Protein AF-A0A5B0PY65-F1 (afdb_monomer)

Foldseek 3Di:
DDDDDDDPDPPPDDPVSVVVVVVVVPPPPPPCPVLPADAAALLCLVVVVVVLCVVCVVVVLNCLQPPPDDDDPVCNVVSVVSQLVLQVSVVSRHDPVVVVVCVVPDDVPVVRGNNVSSVVSCVHHVDDPVSVVVSVVVVVVPDDDPDPCVVDPDD

Sequence (155 aa):
MLNIFRKTGYNKLSLTQKLQSQQQHTNMSTEVIRETKVLLTPNNYALWLLPMEAKLFRSKLLDILEGQEEPDEKEKESWIKRNNDAYAEIITYISQEVLGFVSSALPATPRFNGRGLWKLLKSQYAGDDLTSQTTALDQFLHLSFSCIATFIPAV

Structure (mmCIF, N/CA/C/O backbone):
data_AF-A0A5B0PY65-F1
#
_entry.id   AF-A0A5B0PY65-F1
#
loop_
_atom_site.group_PDB
_atom_site.id
_atom_site.type_symbol
_atom_site.label_atom_id
_atom_site.label_alt_id
_at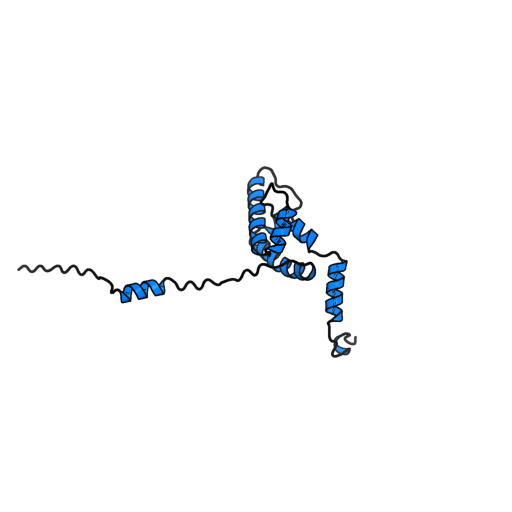om_site.label_comp_id
_atom_site.label_asym_id
_atom_site.label_entity_id
_atom_site.label_seq_id
_atom_site.pdbx_PDB_ins_code
_atom_site.Cartn_x
_atom_site.Cartn_y
_atom_site.Cartn_z
_atom_site.occupancy
_atom_site.B_iso_or_equiv
_atom_site.auth_seq_id
_atom_site.auth_comp_id
_atom_site.auth_asym_id
_atom_site.auth_atom_id
_atom_site.pdbx_PDB_model_num
ATOM 1 N N . MET A 1 1 ? -34.417 23.126 -73.921 1.00 37.44 1 MET A N 1
ATOM 2 C CA . MET A 1 1 ? -34.578 24.474 -73.335 1.00 37.44 1 MET A CA 1
ATOM 3 C C . MET A 1 1 ? -34.028 24.456 -71.919 1.00 37.44 1 MET A C 1
ATOM 5 O O . MET A 1 1 ? -34.337 23.528 -71.184 1.00 37.44 1 MET A O 1
ATOM 9 N N . LEU A 1 2 ? -33.164 25.421 -71.591 1.00 36.88 2 LEU A N 1
ATOM 10 C CA . LEU A 1 2 ? -32.554 25.623 -70.273 1.00 36.88 2 LEU A CA 1
ATOM 11 C C . LEU A 1 2 ? -33.613 25.777 -69.170 1.00 36.88 2 LEU A C 1
ATOM 13 O O . LEU A 1 2 ? -34.568 26.524 -69.357 1.00 36.88 2 LEU A O 1
ATOM 17 N N . ASN A 1 3 ? -33.348 25.223 -67.983 1.00 32.50 3 ASN A N 1
ATOM 18 C CA . ASN A 1 3 ? -33.497 26.019 -66.767 1.00 32.50 3 ASN A CA 1
ATOM 19 C C . ASN A 1 3 ? -32.595 25.515 -65.632 1.00 32.50 3 ASN A C 1
ATOM 21 O O . ASN A 1 3 ? -32.668 24.372 -65.190 1.00 32.50 3 ASN A O 1
ATOM 25 N N . ILE A 1 4 ? -31.718 26.417 -65.201 1.00 41.19 4 ILE A N 1
ATOM 26 C CA . ILE A 1 4 ? -30.774 26.307 -64.094 1.00 41.19 4 ILE A CA 1
ATOM 27 C C . ILE A 1 4 ? -31.467 26.905 -62.871 1.00 41.19 4 ILE A C 1
ATOM 29 O O . ILE A 1 4 ? -31.861 28.057 -62.947 1.00 41.19 4 ILE A O 1
ATOM 33 N N . PHE A 1 5 ? -31.533 26.198 -61.740 1.00 36.78 5 PHE A N 1
ATOM 34 C CA . PHE A 1 5 ? -31.500 26.839 -60.417 1.00 36.78 5 PHE A CA 1
ATOM 35 C C . PHE A 1 5 ? -30.927 25.873 -59.372 1.00 36.78 5 PHE A C 1
ATOM 37 O O . PHE A 1 5 ? -31.616 25.049 -58.775 1.00 36.78 5 PHE A O 1
ATOM 44 N N . ARG A 1 6 ? -29.617 26.007 -59.145 1.00 44.91 6 ARG A N 1
ATOM 45 C CA . ARG A 1 6 ? -28.926 25.551 -57.936 1.00 44.91 6 ARG A CA 1
ATOM 46 C C . ARG A 1 6 ? -29.485 26.350 -56.753 1.00 44.91 6 ARG A C 1
ATOM 48 O O . ARG A 1 6 ? -29.315 27.565 -56.714 1.00 44.91 6 ARG A O 1
ATOM 55 N N . LYS A 1 7 ? -30.089 25.687 -55.766 1.00 41.62 7 LYS A N 1
ATOM 56 C CA . LYS A 1 7 ? -30.211 26.227 -54.404 1.00 41.62 7 LYS A CA 1
ATOM 57 C C . LYS A 1 7 ? -29.291 25.432 -53.486 1.00 41.62 7 LYS A C 1
ATOM 59 O O . LYS A 1 7 ? -29.615 24.336 -53.046 1.00 41.62 7 LYS A O 1
ATOM 64 N N . THR A 1 8 ? -28.123 26.001 -53.219 1.00 42.94 8 THR A N 1
ATOM 65 C CA . THR A 1 8 ? -27.260 25.660 -52.086 1.00 42.94 8 THR A CA 1
ATOM 66 C C . THR A 1 8 ? -27.992 26.010 -50.792 1.00 42.94 8 THR A C 1
ATOM 68 O O . THR A 1 8 ? -28.033 27.170 -50.387 1.00 42.94 8 THR A O 1
ATOM 71 N N . GLY A 1 9 ? -28.611 25.013 -50.163 1.00 37.28 9 GLY A N 1
ATOM 72 C CA . GLY A 1 9 ? -29.166 25.128 -48.819 1.00 37.28 9 GLY A CA 1
ATOM 73 C C . GLY A 1 9 ? -28.084 24.855 -47.781 1.00 37.28 9 GLY A C 1
ATOM 74 O O . GLY A 1 9 ? -27.811 23.702 -47.461 1.00 37.28 9 GLY A O 1
ATOM 75 N N . TYR A 1 10 ? -27.464 25.906 -47.248 1.00 39.38 10 TYR A N 1
ATOM 76 C CA . TYR A 1 10 ? -26.706 25.802 -46.003 1.00 39.38 10 TYR A CA 1
ATOM 77 C C . TYR A 1 10 ? -27.701 25.545 -44.863 1.00 39.38 10 TYR A C 1
ATOM 79 O O . TYR A 1 10 ? -28.394 26.463 -44.427 1.00 39.38 10 TYR A O 1
ATOM 87 N N . ASN A 1 11 ? -27.783 24.302 -44.383 1.00 51.59 11 ASN A N 1
ATOM 88 C CA . ASN A 1 11 ? -28.535 23.959 -43.175 1.00 51.59 11 ASN A CA 1
ATOM 89 C C . ASN A 1 11 ? -27.837 24.570 -41.953 1.00 51.59 11 ASN A C 1
ATOM 91 O O . ASN A 1 11 ? -26.988 23.956 -41.307 1.00 51.59 11 ASN A O 1
ATOM 95 N N . LYS A 1 12 ? -28.178 25.820 -41.639 1.00 57.06 12 LYS A N 1
ATOM 96 C CA . LYS A 1 12 ? -27.780 26.469 -40.393 1.00 57.06 12 LYS A CA 1
ATOM 97 C C . LYS A 1 12 ? -28.692 25.924 -39.292 1.00 57.06 12 LYS A C 1
ATOM 99 O O . LYS A 1 12 ? -29.805 26.409 -39.121 1.00 57.06 12 LYS A O 1
ATOM 104 N N . LEU A 1 13 ? -28.229 24.887 -38.589 1.00 60.62 13 LEU A N 1
ATOM 1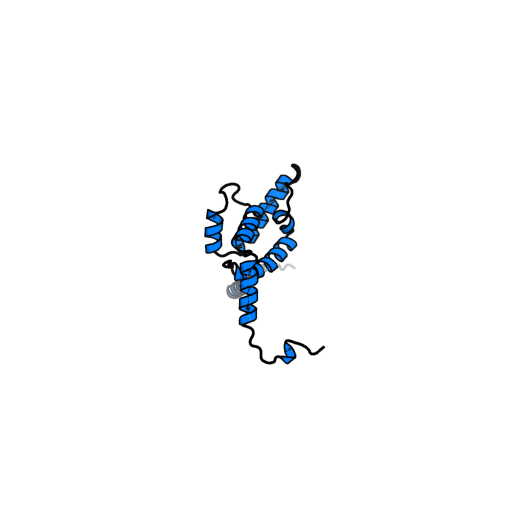05 C CA . LEU A 1 13 ? -28.888 24.354 -37.388 1.00 60.62 13 LEU A CA 1
ATOM 106 C C . LEU A 1 13 ? -29.267 25.507 -36.449 1.00 60.62 13 LEU A C 1
ATOM 108 O O . LEU A 1 13 ? -28.437 26.390 -36.191 1.00 60.62 13 LEU A O 1
ATOM 112 N N . SER A 1 14 ? -30.511 25.504 -35.963 1.00 68.81 14 SER A N 1
ATOM 113 C CA . SER A 1 14 ? -31.007 26.545 -35.061 1.00 68.81 14 SER A CA 1
ATOM 114 C C . SER A 1 14 ? -30.220 26.535 -33.746 1.00 68.81 14 SER A C 1
ATOM 116 O O . SER A 1 14 ? -29.662 25.510 -33.346 1.00 68.81 14 SER A O 1
ATOM 118 N N . LEU A 1 15 ? -30.153 27.681 -33.060 1.00 55.88 15 LEU A N 1
ATOM 119 C CA . LEU A 1 15 ? -29.429 27.800 -31.787 1.00 55.88 15 LEU A CA 1
ATOM 120 C C . LEU A 1 15 ? -29.932 26.768 -30.762 1.00 55.88 15 LEU A C 1
ATOM 122 O O . LEU A 1 15 ? -29.143 26.178 -30.034 1.00 55.88 15 LEU A O 1
ATOM 126 N N . THR A 1 16 ? -31.233 26.484 -30.791 1.00 51.47 16 THR A N 1
ATOM 127 C CA . THR A 1 16 ? -31.907 25.484 -29.961 1.00 51.47 16 THR A CA 1
ATOM 128 C C . THR A 1 16 ? -31.488 24.056 -30.311 1.00 51.47 16 THR A C 1
ATOM 130 O O . THR A 1 16 ? -31.219 23.271 -29.410 1.00 51.47 16 THR A O 1
ATOM 133 N N . GLN A 1 17 ? -31.348 23.726 -31.600 1.00 63.22 17 GLN A N 1
ATOM 134 C CA . GLN A 1 17 ? -30.839 22.418 -32.037 1.00 63.22 17 GLN A CA 1
ATOM 135 C C . GLN A 1 17 ? -29.362 22.233 -31.672 1.00 63.22 17 GLN A C 1
ATOM 137 O O . GLN A 1 17 ? -28.959 21.144 -31.273 1.00 63.22 17 GLN A O 1
ATOM 142 N N . LYS A 1 18 ? -28.557 23.301 -31.741 1.00 65.56 18 LYS A N 1
ATOM 143 C CA . LYS A 1 18 ? -27.163 23.275 -31.274 1.00 65.56 18 LYS A CA 1
ATOM 144 C C . LYS A 1 18 ? -27.074 23.080 -29.762 1.00 65.56 18 LYS A C 1
ATOM 146 O O . LYS A 1 18 ? -26.312 22.223 -29.327 1.00 65.56 18 LYS A O 1
ATOM 151 N N . LEU A 1 19 ? -27.891 23.793 -28.986 1.00 60.41 19 LEU A N 1
ATOM 152 C CA . LEU A 1 19 ? -27.984 23.635 -27.530 1.00 60.41 19 LEU A CA 1
ATOM 153 C C . LEU A 1 19 ? -28.427 22.218 -27.139 1.00 60.41 19 LEU A C 1
ATOM 155 O O . LEU A 1 19 ? -27.830 21.627 -26.248 1.00 60.41 19 LEU A O 1
ATOM 159 N N . GLN A 1 20 ? -29.395 21.634 -27.850 1.00 61.72 20 GLN A N 1
ATOM 160 C CA . GLN A 1 20 ? -29.834 20.252 -27.626 1.00 61.72 20 GLN A CA 1
ATOM 161 C C . GLN A 1 20 ? -28.752 19.227 -27.996 1.00 61.72 20 GLN A C 1
ATOM 163 O O . GLN A 1 20 ? -28.520 18.291 -27.237 1.00 61.72 20 GLN A O 1
ATOM 168 N N . SER A 1 21 ? -28.030 19.425 -29.106 1.00 57.56 21 SER A N 1
ATOM 169 C CA . SER A 1 21 ? -26.900 18.557 -29.477 1.00 57.56 21 SER A CA 1
ATOM 170 C C . SER A 1 21 ? -25.711 18.674 -28.512 1.00 57.56 21 SER A C 1
ATOM 172 O O . SER A 1 21 ? -25.017 17.690 -28.276 1.00 57.56 21 SER A O 1
ATOM 174 N N . GLN A 1 22 ? -25.506 19.849 -27.902 1.00 57.31 22 GLN A N 1
ATOM 175 C CA . GLN A 1 22 ? -24.504 20.054 -26.851 1.00 57.31 22 GLN A CA 1
ATOM 176 C C . GLN A 1 22 ? -24.935 19.428 -25.519 1.00 57.31 22 GLN A C 1
ATOM 178 O O . GLN A 1 22 ? -24.106 18.827 -24.845 1.00 57.31 22 GLN A O 1
ATOM 183 N N . GLN A 1 23 ? -26.222 19.492 -25.167 1.00 55.34 23 GLN A N 1
ATOM 184 C CA . GLN A 1 23 ? -26.757 18.871 -23.950 1.00 55.34 23 GLN A CA 1
ATOM 185 C C . GLN A 1 23 ? -26.773 17.337 -24.014 1.00 55.34 23 GLN A C 1
ATOM 187 O O . GLN A 1 23 ? -26.660 16.686 -22.980 1.00 55.34 23 GLN A O 1
ATOM 192 N N . GLN A 1 24 ? -26.854 16.742 -25.209 1.00 51.94 24 GLN A N 1
ATOM 193 C CA . GLN A 1 24 ? -26.764 15.286 -25.379 1.00 51.94 24 GLN A CA 1
ATOM 194 C C . GLN A 1 24 ? -25.333 14.742 -25.253 1.00 51.94 24 GLN A C 1
ATOM 196 O O . GLN A 1 24 ? -25.166 13.553 -24.994 1.00 51.94 24 GLN A O 1
ATOM 201 N N . HIS A 1 25 ? -24.302 15.584 -25.392 1.00 47.12 25 HIS A N 1
ATOM 202 C CA . HIS A 1 25 ? -22.906 15.135 -25.369 1.00 47.12 25 HIS A CA 1
ATOM 203 C C . HIS A 1 25 ? -22.220 15.196 -24.000 1.00 47.12 25 HIS A C 1
ATOM 205 O O . HIS A 1 25 ? -21.065 14.789 -23.879 1.00 47.12 25 HIS A O 1
ATOM 211 N N . THR A 1 26 ? -22.911 15.644 -22.954 1.00 51.97 26 THR A N 1
ATOM 212 C CA . THR A 1 26 ? -22.353 15.695 -21.598 1.00 51.97 26 THR A CA 1
ATOM 213 C C . THR A 1 26 ? -23.379 15.234 -20.575 1.00 51.97 26 THR A C 1
ATOM 215 O O . THR A 1 26 ? -23.796 15.987 -19.704 1.00 51.97 26 THR A O 1
ATOM 218 N N . ASN A 1 27 ? -23.770 13.969 -20.677 1.00 52.88 27 ASN A N 1
ATOM 219 C CA . ASN A 1 27 ? -24.246 13.215 -19.524 1.00 52.88 27 ASN A CA 1
ATOM 220 C C . ASN A 1 27 ? -23.310 12.018 -19.323 1.00 52.88 27 ASN A C 1
ATOM 222 O O . ASN A 1 27 ? -23.715 10.860 -19.299 1.00 52.88 27 ASN A O 1
ATOM 226 N N . MET A 1 28 ? -22.012 12.317 -19.207 1.00 46.06 28 MET A N 1
ATOM 227 C CA . MET A 1 28 ? -21.120 11.440 -18.466 1.00 46.06 28 MET A CA 1
ATOM 228 C C . MET A 1 28 ? -21.575 11.555 -17.018 1.00 46.06 28 MET A C 1
ATOM 230 O O . MET A 1 28 ? -21.191 12.487 -16.315 1.00 46.06 28 MET A O 1
ATOM 234 N N . SER A 1 29 ? -22.431 10.628 -16.588 1.00 44.78 29 SER A N 1
ATOM 235 C CA . SER A 1 29 ? -22.453 10.239 -15.187 1.00 44.78 29 SER A CA 1
ATOM 236 C C . SER A 1 29 ? -21.028 9.801 -14.888 1.00 44.78 29 SER A C 1
ATOM 238 O O . SER A 1 29 ? -20.649 8.664 -15.155 1.00 44.78 29 SER A O 1
ATOM 240 N N . THR A 1 30 ? -20.196 10.732 -14.423 1.00 47.25 30 THR A N 1
ATOM 241 C CA . THR A 1 30 ? -19.021 10.365 -13.659 1.00 47.25 30 THR A CA 1
ATOM 242 C C . THR A 1 30 ? -19.606 9.583 -12.505 1.00 47.25 30 THR A C 1
ATOM 244 O O . THR A 1 30 ? -20.182 10.175 -11.589 1.00 47.25 30 THR A O 1
ATOM 247 N N . GLU A 1 31 ? -19.557 8.255 -12.593 1.00 41.12 31 GLU A N 1
ATOM 248 C CA . GLU A 1 31 ? -19.560 7.442 -11.398 1.00 41.12 31 GLU A CA 1
ATOM 249 C C . GLU A 1 31 ? -18.471 8.060 -10.538 1.00 41.12 31 GLU A C 1
ATOM 251 O O . GLU A 1 31 ? -17.276 7.902 -10.784 1.00 41.12 31 GLU A O 1
ATOM 256 N N . VAL A 1 32 ? -18.891 8.868 -9.570 1.00 41.31 32 VAL A N 1
ATOM 257 C CA . VAL A 1 32 ? -18.058 9.187 -8.435 1.00 41.31 32 VAL A CA 1
ATOM 258 C C . VAL A 1 32 ? -17.993 7.858 -7.702 1.00 41.31 32 VAL A C 1
ATOM 260 O O . VAL A 1 32 ? -18.727 7.628 -6.743 1.00 41.31 32 VAL A O 1
ATOM 263 N N . ILE A 1 33 ? -17.150 6.948 -8.204 1.00 46.56 33 ILE A N 1
ATOM 264 C CA . ILE A 1 33 ? -16.523 5.935 -7.382 1.00 46.56 33 ILE A CA 1
ATOM 265 C C . ILE A 1 33 ? -15.827 6.796 -6.347 1.00 46.56 33 ILE A C 1
ATOM 267 O O . ILE A 1 33 ? -14.774 7.380 -6.598 1.00 46.56 33 ILE A O 1
ATOM 271 N N . ARG A 1 34 ? -16.504 7.025 -5.220 1.00 49.09 34 ARG A N 1
ATOM 272 C CA . ARG A 1 34 ? -15.847 7.554 -4.043 1.00 49.09 34 ARG A CA 1
ATOM 273 C C . ARG A 1 34 ? -14.858 6.454 -3.713 1.00 49.09 34 ARG A C 1
ATOM 275 O O . ARG A 1 34 ? -15.223 5.484 -3.062 1.00 49.09 34 ARG A O 1
ATOM 282 N N . GLU A 1 35 ? -13.650 6.550 -4.256 1.00 58.00 35 GLU A N 1
ATOM 283 C CA . GLU A 1 35 ? -12.506 5.808 -3.763 1.00 58.00 35 GLU A CA 1
ATOM 284 C C . GLU A 1 35 ? -12.319 6.331 -2.345 1.00 58.00 35 GLU A C 1
ATOM 286 O O . GLU A 1 35 ? -11.663 7.344 -2.101 1.00 58.00 35 GLU A O 1
ATOM 291 N N . THR A 1 36 ? -13.073 5.753 -1.412 1.00 72.50 36 THR A N 1
ATOM 292 C CA . THR A 1 36 ? -13.044 6.119 -0.008 1.00 72.50 36 THR A CA 1
ATOM 293 C C . THR A 1 36 ? -11.662 5.760 0.480 1.00 72.50 36 THR A C 1
ATOM 295 O O . THR A 1 36 ? -11.371 4.601 0.762 1.00 72.50 36 THR A O 1
ATOM 298 N N . LYS A 1 37 ? -10.794 6.768 0.512 1.00 85.50 37 LYS A N 1
ATOM 299 C CA . LYS A 1 37 ? -9.471 6.679 1.108 1.00 85.50 37 LYS A CA 1
ATOM 300 C C . LYS A 1 37 ? -9.632 6.242 2.554 1.00 85.50 37 LYS A C 1
ATOM 302 O O . LYS A 1 37 ? -10.353 6.887 3.316 1.00 85.50 37 LYS A O 1
ATOM 307 N N . VAL A 1 38 ? -8.989 5.141 2.915 1.00 88.88 38 VAL A N 1
ATOM 308 C CA . VAL A 1 38 ? -9.172 4.514 4.223 1.00 88.88 38 VAL A CA 1
ATOM 309 C C . VAL A 1 38 ? -8.115 5.030 5.188 1.00 88.88 38 VAL A C 1
ATOM 311 O O . VAL A 1 38 ? -6.921 5.023 4.884 1.00 88.88 38 VAL A O 1
ATOM 314 N N . LEU A 1 39 ? -8.559 5.470 6.364 1.00 91.75 39 LEU A N 1
ATOM 315 C CA . LEU A 1 39 ? -7.676 5.656 7.509 1.00 91.75 39 LEU A CA 1
ATOM 316 C C . LEU A 1 39 ? -7.336 4.274 8.059 1.00 91.75 39 LEU A C 1
ATOM 318 O O . LEU A 1 39 ? -8.192 3.626 8.662 1.00 91.75 39 LEU A O 1
ATOM 322 N N . LEU A 1 40 ? -6.114 3.810 7.817 1.00 91.31 40 LEU A N 1
ATOM 323 C CA . LEU A 1 40 ? -5.681 2.498 8.284 1.00 91.31 40 LEU A CA 1
ATOM 324 C C . LEU A 1 40 ? -5.482 2.507 9.797 1.00 91.31 40 LEU A C 1
ATOM 326 O O . LEU A 1 40 ? -4.832 3.388 10.361 1.00 91.31 40 LEU A O 1
ATOM 330 N N . THR A 1 41 ? -6.039 1.491 10.436 1.00 88.38 41 THR A N 1
ATOM 331 C CA . THR A 1 41 ? -5.847 1.159 11.842 1.00 88.38 41 THR A CA 1
ATOM 332 C C . THR A 1 41 ? -5.619 -0.345 11.944 1.00 88.38 41 THR A C 1
ATOM 334 O O . THR A 1 41 ? -6.040 -1.088 11.053 1.00 88.38 41 THR A O 1
ATOM 337 N N . PRO A 1 42 ? -5.006 -0.835 13.029 1.00 86.50 42 PRO A N 1
ATOM 338 C CA . PRO A 1 42 ? -4.844 -2.273 13.204 1.00 86.50 42 PRO A CA 1
ATOM 339 C C . PRO A 1 42 ? -6.165 -3.059 13.120 1.00 86.50 42 PRO A C 1
ATOM 341 O O . PRO A 1 42 ? -6.212 -4.145 12.552 1.00 86.50 42 PRO A O 1
ATOM 344 N N . ASN A 1 43 ? -7.271 -2.464 13.578 1.00 82.69 43 ASN A N 1
ATOM 345 C CA . ASN A 1 43 ? -8.587 -3.110 13.602 1.00 82.69 43 ASN A CA 1
ATOM 346 C C . ASN A 1 43 ? -9.243 -3.223 12.215 1.00 82.69 43 ASN A C 1
ATOM 348 O O . ASN A 1 43 ? -10.120 -4.062 12.021 1.00 82.69 43 ASN A O 1
ATOM 352 N N . ASN A 1 44 ? -8.878 -2.362 11.257 1.00 86.50 44 ASN A N 1
ATOM 353 C CA . ASN A 1 44 ? -9.480 -2.355 9.918 1.00 86.50 44 ASN A CA 1
ATOM 354 C C . ASN A 1 44 ? -8.527 -2.815 8.809 1.00 86.50 44 ASN A C 1
ATOM 356 O O . ASN A 1 44 ? -8.964 -3.003 7.672 1.00 86.50 44 ASN A O 1
ATOM 360 N N . TYR A 1 45 ? -7.251 -3.027 9.130 1.00 90.12 45 TYR A N 1
ATOM 361 C CA . TYR A 1 45 ? -6.234 -3.351 8.143 1.00 90.12 45 TYR A CA 1
ATOM 362 C C . TYR A 1 45 ? -6.548 -4.632 7.377 1.00 90.12 45 TYR A C 1
ATOM 364 O O . TYR A 1 45 ? -6.482 -4.625 6.155 1.00 90.12 45 TYR A O 1
ATOM 372 N N . ALA A 1 46 ? -6.970 -5.699 8.063 1.00 88.38 46 ALA A N 1
ATOM 373 C CA . ALA A 1 46 ? -7.342 -6.956 7.412 1.00 88.38 46 ALA A CA 1
ATOM 374 C C . ALA A 1 46 ? -8.497 -6.777 6.406 1.00 88.38 46 ALA A C 1
ATOM 376 O O . ALA A 1 46 ? -8.480 -7.359 5.322 1.00 88.38 46 ALA A O 1
ATOM 377 N N . LEU A 1 47 ? -9.471 -5.919 6.730 1.00 87.75 47 LEU A N 1
ATOM 378 C CA . LEU A 1 47 ? -10.601 -5.613 5.848 1.00 87.75 47 LEU A CA 1
ATOM 379 C C . LEU A 1 47 ? -10.185 -4.771 4.637 1.00 87.75 47 LEU A C 1
ATOM 381 O O . LEU A 1 47 ? -10.759 -4.929 3.563 1.00 87.75 47 LEU A O 1
ATOM 385 N N . TRP A 1 48 ? -9.198 -3.887 4.7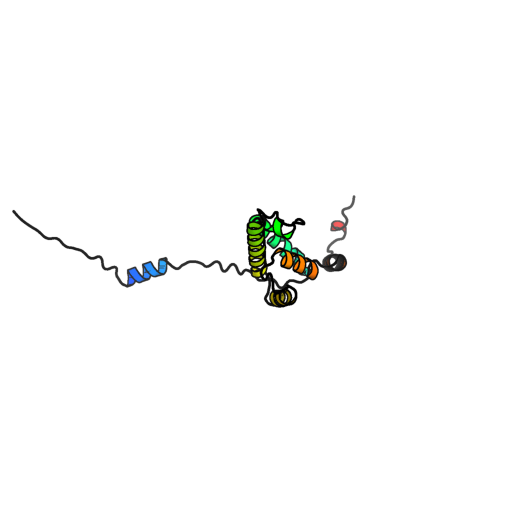95 1.00 92.50 48 TRP A N 1
ATOM 386 C CA . TRP A 1 48 ? -8.611 -3.129 3.688 1.00 92.50 48 TRP A CA 1
ATOM 387 C C . TRP A 1 48 ? -7.678 -3.987 2.821 1.00 92.50 48 TRP A C 1
ATOM 389 O O . TRP A 1 48 ? -7.645 -3.825 1.601 1.00 92.50 48 TRP A O 1
ATOM 399 N N . LEU A 1 49 ? -6.947 -4.917 3.438 1.00 92.75 49 LEU A N 1
ATOM 400 C CA . LEU A 1 49 ? -5.938 -5.743 2.787 1.00 92.75 49 LEU A CA 1
ATOM 401 C C . LEU A 1 49 ? -6.557 -6.642 1.713 1.00 92.75 49 LEU A C 1
ATOM 403 O O . LEU A 1 49 ? -6.081 -6.640 0.583 1.00 92.75 49 LEU A O 1
ATOM 407 N N . LEU A 1 50 ? -7.657 -7.334 2.025 1.00 90.94 50 LEU A N 1
ATOM 408 C CA . LEU A 1 50 ? -8.324 -8.265 1.105 1.00 90.94 50 LEU A CA 1
ATOM 409 C C . LEU A 1 50 ? -8.686 -7.651 -0.269 1.00 90.94 50 LEU A C 1
ATOM 411 O O . LEU A 1 50 ? -8.266 -8.192 -1.297 1.00 90.94 50 LEU A O 1
ATOM 415 N N . PRO A 1 51 ? -9.441 -6.535 -0.355 1.00 93.25 51 PRO A N 1
ATOM 416 C CA . PRO A 1 51 ? -9.749 -5.920 -1.644 1.00 93.25 51 PRO A CA 1
ATOM 417 C C . PRO A 1 51 ? -8.510 -5.315 -2.318 1.00 93.25 51 PRO A C 1
ATOM 419 O O . PRO A 1 51 ? -8.440 -5.308 -3.549 1.00 93.25 51 PRO A O 1
ATOM 422 N N . MET A 1 52 ? -7.525 -4.840 -1.548 1.00 95.69 52 MET A N 1
ATOM 423 C CA . MET A 1 52 ? -6.277 -4.311 -2.099 1.00 95.69 52 MET A CA 1
ATOM 424 C C . MET A 1 52 ? -5.445 -5.408 -2.774 1.00 95.69 52 MET A C 1
ATOM 426 O O . MET A 1 52 ? -5.010 -5.243 -3.914 1.00 95.69 52 MET A O 1
ATOM 430 N N . GLU A 1 53 ? -5.278 -6.558 -2.120 1.00 95.19 53 GLU A N 1
ATOM 431 C CA . GLU A 1 53 ? -4.588 -7.728 -2.672 1.00 95.19 53 GLU A CA 1
ATOM 432 C C . GLU A 1 53 ? -5.273 -8.223 -3.946 1.00 95.19 53 GLU A C 1
ATOM 434 O O . GLU A 1 53 ? -4.603 -8.440 -4.955 1.00 95.19 53 GLU A O 1
ATOM 439 N N . ALA A 1 54 ? -6.607 -8.308 -3.958 1.00 95.12 54 ALA A N 1
ATOM 440 C CA . ALA A 1 54 ? -7.360 -8.681 -5.155 1.00 95.12 54 ALA A CA 1
ATOM 441 C C . ALA A 1 54 ? -7.111 -7.713 -6.329 1.00 95.12 54 ALA A C 1
ATOM 443 O O . ALA A 1 54 ? -6.964 -8.140 -7.481 1.00 95.12 54 ALA A O 1
ATOM 444 N N . LYS A 1 55 ? -7.026 -6.407 -6.050 1.00 95.31 55 LYS A N 1
ATOM 445 C CA . LYS A 1 55 ? -6.750 -5.371 -7.054 1.00 95.31 55 LYS A CA 1
ATOM 446 C C . LYS A 1 55 ? -5.338 -5.496 -7.619 1.00 95.31 55 LYS A C 1
ATOM 448 O O . LYS A 1 55 ? -5.161 -5.533 -8.837 1.00 95.31 55 LYS A O 1
ATOM 453 N N . LEU A 1 56 ? -4.347 -5.643 -6.746 1.00 96.25 56 LEU A N 1
ATOM 454 C CA . LEU A 1 56 ? -2.943 -5.815 -7.118 1.00 96.25 56 LEU A CA 1
ATOM 455 C C . LEU A 1 56 ? -2.705 -7.133 -7.860 1.00 96.25 56 LEU A C 1
ATOM 457 O O . LEU A 1 56 ? -1.940 -7.162 -8.823 1.00 96.25 56 LEU A O 1
ATOM 461 N N . PHE A 1 57 ? -3.389 -8.211 -7.474 1.00 95.56 57 PHE A N 1
ATOM 462 C CA . PHE A 1 57 ? -3.350 -9.488 -8.182 1.00 95.56 57 PHE A CA 1
ATOM 463 C C . PHE A 1 57 ? -3.884 -9.347 -9.610 1.00 95.56 57 PHE A C 1
ATOM 465 O O . PHE A 1 57 ? -3.213 -9.736 -10.567 1.00 95.56 57 PHE A O 1
ATOM 472 N N . ARG A 1 58 ? -5.052 -8.712 -9.780 1.00 96.12 58 ARG A N 1
ATOM 473 C CA . ARG A 1 58 ? -5.645 -8.460 -11.103 1.00 96.12 58 ARG A CA 1
ATOM 474 C C . ARG A 1 58 ? -4.732 -7.619 -11.999 1.00 96.12 58 ARG A C 1
ATOM 476 O O . ARG A 1 58 ? -4.662 -7.874 -13.200 1.00 96.12 58 ARG A O 1
ATOM 483 N N . SER A 1 59 ? -4.016 -6.660 -11.417 1.00 94.50 59 SER A N 1
ATOM 484 C CA . SER A 1 59 ? -3.041 -5.819 -12.119 1.00 94.50 59 SER A CA 1
ATOM 485 C C . SER A 1 59 ? -1.672 -6.483 -12.311 1.00 94.50 59 SER A C 1
ATOM 487 O O . SER A 1 59 ? -0.794 -5.872 -12.916 1.00 94.50 59 SER A O 1
ATOM 489 N N . LYS A 1 60 ? -1.475 -7.726 -11.842 1.00 94.38 60 LYS A N 1
ATOM 490 C CA . LYS A 1 60 ? -0.181 -8.430 -11.844 1.00 94.38 60 LYS A CA 1
ATOM 491 C C . LYS A 1 60 ? 0.909 -7.601 -11.158 1.00 94.38 60 LYS A C 1
ATOM 493 O O . LYS A 1 60 ? 1.962 -7.341 -11.732 1.00 94.38 60 LYS A O 1
ATOM 498 N N . LEU A 1 61 ? 0.629 -7.114 -9.958 1.00 95.69 61 LEU A N 1
ATOM 499 C CA . LEU A 1 61 ? 1.559 -6.325 -9.144 1.00 95.69 61 LEU A CA 1
ATOM 500 C C . LEU A 1 61 ? 1.865 -6.994 -7.800 1.00 95.69 61 LEU A C 1
ATOM 502 O O . LEU A 1 61 ? 2.881 -6.677 -7.188 1.00 95.69 61 LEU A O 1
ATOM 506 N N . LEU A 1 62 ? 1.004 -7.908 -7.338 1.00 94.69 62 LEU A N 1
ATOM 507 C CA . LEU A 1 62 ? 1.123 -8.532 -6.016 1.00 94.69 62 LEU A CA 1
ATOM 508 C C . LEU A 1 62 ? 2.421 -9.343 -5.852 1.00 94.69 62 LEU A C 1
ATOM 510 O O . LEU A 1 62 ? 3.079 -9.255 -4.820 1.00 94.69 62 LEU A O 1
ATOM 514 N N . ASP A 1 63 ? 2.842 -10.054 -6.896 1.00 92.25 63 ASP A N 1
ATOM 515 C CA . ASP A 1 63 ? 4.086 -10.832 -6.938 1.00 92.25 63 ASP A CA 1
ATOM 516 C C . ASP A 1 63 ? 5.336 -9.972 -6.695 1.00 92.25 63 ASP A C 1
ATOM 518 O O . ASP A 1 63 ? 6.263 -10.404 -6.018 1.00 92.25 63 ASP A O 1
ATOM 522 N N . ILE A 1 64 ? 5.344 -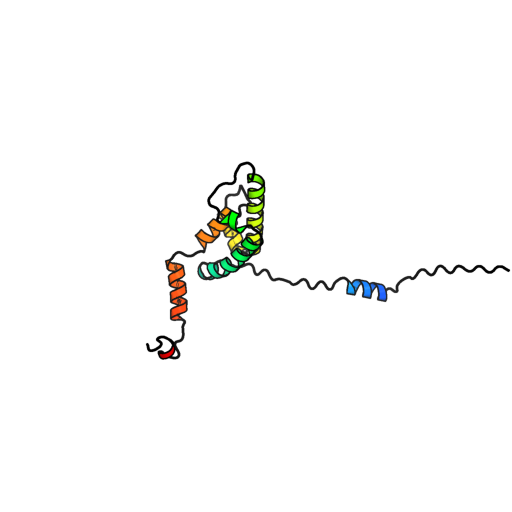8.725 -7.173 1.00 92.94 64 ILE A N 1
ATOM 523 C CA . ILE A 1 64 ? 6.450 -7.782 -6.947 1.00 92.94 64 ILE A CA 1
ATOM 524 C C . ILE A 1 64 ? 6.542 -7.364 -5.474 1.00 92.94 64 ILE A C 1
ATOM 526 O O . ILE A 1 64 ? 7.635 -7.122 -4.955 1.00 92.94 64 ILE A O 1
ATOM 530 N N . LEU A 1 65 ? 5.399 -7.267 -4.794 1.00 92.88 65 LEU A N 1
ATOM 531 C CA . LEU A 1 65 ? 5.323 -6.826 -3.403 1.00 92.88 65 LEU A CA 1
ATOM 532 C C . LEU A 1 65 ? 5.685 -7.943 -2.421 1.00 92.88 65 LEU A C 1
ATOM 534 O O . LEU A 1 65 ? 6.346 -7.682 -1.412 1.00 92.88 65 LEU A O 1
ATOM 538 N N . GLU A 1 66 ? 5.259 -9.170 -2.716 1.00 89.50 66 GLU A N 1
ATOM 539 C CA . GLU A 1 66 ? 5.457 -10.340 -1.851 1.00 89.50 66 GLU A CA 1
ATOM 540 C C . GLU A 1 66 ? 6.706 -11.151 -2.192 1.00 89.50 66 GLU A C 1
ATOM 542 O O . GLU A 1 66 ? 7.218 -11.882 -1.340 1.00 89.50 66 GLU A O 1
ATOM 547 N N . GLY A 1 67 ? 7.231 -10.985 -3.408 1.00 83.62 67 GLY A N 1
ATOM 548 C CA . GLY A 1 67 ? 8.452 -11.633 -3.861 1.00 83.62 67 GLY A CA 1
ATOM 549 C C . GLY A 1 67 ? 9.607 -11.386 -2.897 1.00 83.62 67 GLY A C 1
ATOM 550 O O . GLY A 1 67 ? 9.740 -10.301 -2.322 1.00 83.62 67 GLY A O 1
ATOM 551 N N . GLN A 1 68 ? 10.435 -12.409 -2.692 1.00 69.75 68 GLN A N 1
ATOM 552 C CA . GLN A 1 68 ? 11.639 -12.329 -1.860 1.00 69.75 68 GLN A CA 1
ATOM 553 C C . GLN A 1 68 ? 12.869 -11.952 -2.690 1.00 69.75 68 GLN A C 1
ATOM 555 O O . GLN A 1 68 ? 13.674 -11.141 -2.230 1.00 69.75 68 GLN A O 1
ATOM 560 N N . GLU A 1 69 ? 12.951 -12.457 -3.919 1.00 73.44 69 GLU A N 1
ATOM 561 C CA . GLU A 1 69 ? 14.119 -12.350 -4.791 1.00 73.44 69 GLU A CA 1
ATOM 562 C C . GLU A 1 69 ? 14.256 -10.974 -5.455 1.00 73.44 69 GLU A C 1
ATOM 564 O O . GLU A 1 69 ? 13.275 -10.268 -5.716 1.00 73.44 69 GLU A O 1
ATOM 569 N N . GLU A 1 70 ? 15.506 -10.576 -5.682 1.00 70.56 70 GLU A N 1
ATOM 570 C CA . GLU A 1 70 ? 15.838 -9.405 -6.488 1.00 70.56 70 GLU A CA 1
ATOM 571 C C . GLU A 1 70 ? 15.733 -9.757 -7.978 1.00 70.56 70 GLU A C 1
ATOM 573 O O . GLU A 1 70 ? 16.061 -10.880 -8.360 1.00 70.56 70 GLU A O 1
ATOM 578 N N . PRO A 1 71 ? 15.264 -8.829 -8.828 1.00 81.88 71 PRO A N 1
ATOM 579 C CA . PRO A 1 71 ? 15.143 -9.090 -10.254 1.00 81.88 71 PRO A CA 1
ATOM 580 C C . PRO A 1 71 ? 16.516 -9.259 -10.909 1.00 81.88 71 PRO A C 1
ATOM 582 O O . PRO A 1 71 ? 17.452 -8.511 -10.613 1.00 81.88 71 PRO A O 1
ATOM 585 N N . ASP A 1 72 ? 16.593 -10.162 -11.884 1.00 85.12 72 ASP A N 1
ATOM 586 C CA . ASP A 1 72 ? 17.743 -10.265 -12.779 1.00 85.12 72 ASP A CA 1
ATOM 587 C C . ASP A 1 72 ? 18.004 -8.934 -13.507 1.00 85.12 72 ASP A C 1
ATOM 589 O O . ASP A 1 72 ? 17.082 -8.167 -13.807 1.00 85.12 72 ASP A O 1
ATOM 593 N N . GLU A 1 73 ? 19.262 -8.681 -13.891 1.00 85.19 73 GLU A N 1
ATOM 594 C CA . GLU A 1 73 ? 19.670 -7.440 -14.578 1.00 85.19 73 GLU A CA 1
ATOM 595 C C . GLU A 1 73 ? 18.829 -7.165 -15.841 1.00 85.19 73 GLU A C 1
ATOM 597 O O . GLU A 1 73 ? 18.545 -6.015 -16.171 1.00 85.19 73 GLU A O 1
ATOM 602 N N . LYS A 1 74 ? 18.379 -8.227 -16.524 1.00 86.38 74 LYS A N 1
ATOM 603 C CA . LYS A 1 74 ? 17.545 -8.146 -17.734 1.00 86.38 74 LYS A CA 1
ATOM 604 C C . LYS A 1 74 ? 16.110 -7.694 -17.459 1.00 86.38 74 LYS A C 1
ATOM 606 O O . LYS A 1 74 ? 15.485 -7.112 -18.339 1.00 86.38 74 LYS A O 1
ATOM 611 N N . GLU A 1 75 ? 15.584 -7.960 -16.268 1.00 88.94 75 GLU A N 1
ATOM 612 C CA . GLU A 1 75 ? 14.190 -7.680 -15.902 1.00 88.94 75 GLU A CA 1
ATOM 613 C C . GLU A 1 75 ? 14.050 -6.464 -14.982 1.00 88.94 75 GLU A C 1
ATOM 615 O O . GLU A 1 75 ? 12.945 -5.949 -14.792 1.00 88.94 75 GLU A O 1
ATOM 620 N N . LYS A 1 76 ? 15.170 -5.958 -14.461 1.00 89.62 76 LYS A N 1
ATOM 621 C CA . LYS A 1 76 ? 15.269 -4.857 -13.500 1.00 89.62 76 LYS A CA 1
ATOM 622 C C . LYS A 1 76 ? 14.433 -3.632 -13.859 1.00 89.62 76 LYS A C 1
ATOM 624 O O . LYS A 1 76 ? 13.722 -3.113 -13.006 1.00 89.62 76 LYS A O 1
ATOM 629 N N . GLU A 1 77 ? 14.468 -3.177 -15.109 1.00 91.06 77 GLU A N 1
ATOM 630 C CA . GLU A 1 77 ? 13.693 -2.003 -15.534 1.00 91.06 77 GLU A CA 1
ATOM 631 C C . GLU A 1 77 ? 12.178 -2.265 -15.477 1.00 91.06 77 GLU A C 1
ATOM 633 O O . GLU A 1 77 ? 11.415 -1.454 -14.945 1.00 91.06 77 GLU A O 1
ATOM 638 N N . SER A 1 78 ? 11.742 -3.437 -15.949 1.00 92.00 78 SER A N 1
ATOM 639 C CA . SER A 1 78 ? 10.336 -3.850 -15.885 1.00 92.00 78 SER A CA 1
ATOM 640 C C . SER A 1 78 ? 9.857 -4.038 -14.442 1.00 92.00 78 SER A C 1
ATOM 642 O O . SER A 1 78 ? 8.737 -3.650 -14.100 1.00 92.00 78 SER A O 1
ATOM 644 N N . TRP A 1 79 ? 10.731 -4.560 -13.579 1.00 92.75 79 TRP A N 1
ATOM 645 C CA . TRP A 1 79 ? 10.480 -4.724 -12.155 1.00 92.75 79 TRP A CA 1
ATOM 646 C C . TRP A 1 79 ? 10.328 -3.367 -11.464 1.00 92.75 79 TRP A C 1
ATOM 648 O O . TRP A 1 79 ? 9.345 -3.154 -10.756 1.00 92.75 79 TRP A O 1
ATOM 658 N N . ILE A 1 80 ? 11.233 -2.413 -11.725 1.00 92.38 80 ILE A N 1
ATOM 659 C CA . ILE A 1 80 ? 11.167 -1.051 -11.169 1.00 92.38 80 ILE A CA 1
ATOM 660 C C . ILE A 1 80 ? 9.859 -0.379 -11.579 1.00 92.38 80 ILE A C 1
ATOM 662 O O . ILE A 1 80 ? 9.185 0.217 -10.739 1.00 92.38 80 ILE A O 1
ATOM 666 N N . LYS A 1 81 ? 9.467 -0.506 -12.850 1.00 94.31 81 LYS A N 1
ATOM 667 C CA . LYS A 1 81 ? 8.206 0.053 -13.337 1.00 94.31 81 LYS A CA 1
ATOM 668 C C . LYS A 1 81 ? 7.009 -0.518 -12.573 1.00 94.31 81 LYS A C 1
ATOM 670 O O . LYS A 1 81 ? 6.240 0.254 -12.013 1.00 94.31 81 LYS A O 1
ATOM 675 N N . ARG A 1 82 ? 6.895 -1.846 -12.466 1.00 95.12 82 ARG A N 1
ATOM 676 C CA . ARG A 1 82 ? 5.795 -2.499 -11.730 1.00 95.12 82 ARG A CA 1
ATOM 677 C C . ARG A 1 82 ? 5.808 -2.147 -10.241 1.00 95.12 82 ARG A C 1
ATOM 679 O O . ARG A 1 82 ? 4.755 -1.922 -9.656 1.00 95.12 82 ARG A O 1
ATOM 686 N N . ASN A 1 83 ? 6.986 -2.041 -9.628 1.00 94.94 83 ASN A N 1
ATOM 687 C CA . ASN A 1 83 ? 7.126 -1.608 -8.238 1.00 94.94 83 ASN A CA 1
ATOM 688 C C . ASN A 1 83 ? 6.626 -0.166 -8.029 1.00 94.94 83 ASN A C 1
ATOM 690 O O . ASN A 1 83 ? 6.005 0.136 -7.009 1.00 94.94 83 ASN A O 1
ATOM 694 N N . ASN A 1 84 ? 6.864 0.722 -8.996 1.00 95.62 84 ASN A N 1
ATOM 695 C CA . ASN A 1 84 ? 6.365 2.097 -8.970 1.00 95.62 84 ASN A CA 1
ATOM 696 C C . ASN A 1 84 ? 4.856 2.165 -9.247 1.00 95.62 84 ASN A C 1
ATOM 698 O O . ASN A 1 84 ? 4.154 2.927 -8.585 1.00 95.62 84 ASN A O 1
ATOM 702 N N . ASP A 1 85 ? 4.350 1.342 -10.167 1.00 96.44 85 ASP A N 1
ATOM 703 C CA . ASP A 1 85 ? 2.918 1.236 -10.461 1.00 96.44 85 ASP A CA 1
ATOM 704 C C . ASP A 1 85 ? 2.148 0.740 -9.226 1.00 96.44 85 ASP A C 1
ATOM 706 O O . ASP A 1 85 ? 1.125 1.311 -8.857 1.00 96.44 85 ASP A O 1
ATOM 710 N N . ALA A 1 86 ? 2.688 -0.251 -8.508 1.00 96.38 86 ALA A N 1
ATOM 711 C CA . ALA A 1 86 ? 2.111 -0.740 -7.257 1.00 96.38 86 ALA A CA 1
ATOM 712 C C . ALA A 1 86 ? 2.089 0.336 -6.161 1.00 96.38 86 ALA A C 1
ATOM 714 O O . ALA A 1 86 ? 1.110 0.453 -5.427 1.00 96.38 86 ALA A O 1
ATOM 715 N N . TYR A 1 87 ? 3.144 1.153 -6.064 1.00 96.25 87 TYR A N 1
ATOM 716 C CA . TYR A 1 87 ? 3.155 2.304 -5.159 1.00 96.25 87 TYR A CA 1
ATOM 717 C C . TYR A 1 87 ? 2.018 3.279 -5.479 1.00 96.25 87 TYR A C 1
ATOM 719 O O . TYR A 1 87 ? 1.286 3.685 -4.576 1.00 96.25 87 TYR A O 1
ATOM 727 N N . ALA A 1 88 ? 1.874 3.656 -6.753 1.00 95.31 88 ALA A N 1
ATOM 728 C CA . ALA A 1 88 ? 0.842 4.589 -7.189 1.00 95.31 88 ALA A CA 1
ATOM 729 C C . ALA A 1 88 ? -0.557 4.045 -6.882 1.00 95.31 88 ALA A C 1
ATOM 731 O O . ALA A 1 88 ? -1.382 4.778 -6.343 1.00 95.31 88 ALA A O 1
ATOM 732 N N . GLU A 1 89 ? -0.778 2.757 -7.143 1.00 95.44 89 GLU A N 1
ATOM 733 C CA . GLU A 1 89 ? -2.035 2.070 -6.869 1.00 95.44 89 GLU A CA 1
ATOM 734 C C . GLU A 1 89 ? -2.387 2.080 -5.376 1.00 95.44 89 GLU A C 1
ATOM 736 O O . GLU A 1 89 ? -3.498 2.430 -5.012 1.00 95.44 89 GLU A O 1
ATOM 741 N N . ILE A 1 90 ? -1.456 1.750 -4.478 1.00 95.56 90 ILE A N 1
ATOM 742 C CA . ILE A 1 90 ? -1.751 1.698 -3.034 1.00 95.56 90 ILE A CA 1
ATOM 743 C C . ILE A 1 90 ? -2.063 3.099 -2.476 1.00 95.56 90 ILE A C 1
ATOM 745 O O . ILE A 1 90 ? -2.975 3.263 -1.662 1.00 95.56 90 ILE A O 1
ATOM 749 N N . ILE A 1 91 ? -1.319 4.120 -2.916 1.00 94.06 91 ILE A N 1
ATOM 750 C CA . ILE A 1 91 ? -1.435 5.510 -2.440 1.00 94.06 91 ILE A CA 1
ATOM 751 C C . ILE A 1 91 ? -2.828 6.105 -2.706 1.00 94.06 91 ILE A C 1
ATOM 753 O O . ILE A 1 91 ? -3.273 6.968 -1.943 1.00 94.06 91 ILE A O 1
ATOM 757 N N . THR A 1 92 ? -3.540 5.676 -3.755 1.00 93.75 92 THR A N 1
ATOM 758 C CA . THR A 1 92 ? -4.876 6.216 -4.065 1.00 93.75 92 THR A CA 1
ATOM 759 C C . THR A 1 92 ? -5.942 5.788 -3.057 1.00 93.75 92 THR A C 1
ATOM 761 O O . THR A 1 92 ? -6.924 6.512 -2.897 1.00 93.75 92 THR A O 1
ATOM 764 N N . TYR A 1 93 ? -5.724 4.697 -2.314 1.00 92.69 93 TYR A N 1
ATOM 765 C CA . TYR A 1 93 ? -6.711 4.104 -1.401 1.00 92.69 93 TYR A CA 1
ATOM 766 C C . TYR A 1 93 ? -6.444 4.348 0.091 1.00 92.69 93 TYR A C 1
ATOM 768 O O . TYR A 1 93 ? -7.192 3.844 0.931 1.00 92.69 93 TYR A O 1
ATOM 776 N N . ILE A 1 94 ? -5.422 5.130 0.444 1.00 92.69 94 ILE A N 1
ATOM 777 C CA . ILE A 1 94 ? -5.093 5.463 1.841 1.00 92.69 94 ILE A CA 1
ATOM 778 C C . ILE A 1 94 ? -5.344 6.945 2.152 1.00 92.69 94 ILE A C 1
ATOM 780 O O . ILE A 1 94 ? -5.239 7.811 1.278 1.00 92.69 94 ILE A O 1
ATOM 784 N N . SER A 1 95 ? -5.732 7.243 3.395 1.00 93.62 95 SER A N 1
ATOM 785 C CA . SER A 1 95 ? -6.080 8.599 3.839 1.00 93.62 95 SER A CA 1
ATOM 786 C C . SER A 1 95 ? -4.865 9.524 3.965 1.00 93.62 95 SER A C 1
ATOM 788 O O . SER A 1 95 ? -3.715 9.084 3.971 1.00 93.62 95 SER A O 1
ATOM 790 N N . GLN A 1 96 ? -5.112 10.832 4.071 1.00 92.94 96 GLN A N 1
ATOM 791 C CA . GLN A 1 96 ? -4.050 11.840 4.172 1.00 92.94 96 GLN A CA 1
ATOM 792 C C . GLN A 1 96 ? -3.172 11.660 5.415 1.00 92.94 96 GLN A C 1
ATOM 794 O O . GLN A 1 96 ? -1.970 11.906 5.356 1.00 92.94 96 GLN A O 1
ATOM 799 N N . GLU A 1 97 ? -3.743 11.186 6.516 1.00 92.50 97 GLU A N 1
ATOM 800 C CA . GLU A 1 97 ? -3.025 10.888 7.753 1.00 92.50 97 GLU A CA 1
ATOM 801 C C . GLU A 1 97 ? -2.014 9.757 7.537 1.00 92.50 97 GLU A C 1
ATOM 803 O O . GLU A 1 97 ? -0.841 9.889 7.894 1.00 92.50 97 GLU A O 1
ATOM 808 N N . VAL A 1 98 ? -2.438 8.677 6.869 1.00 93.25 98 VAL A N 1
ATOM 809 C CA . VAL A 1 98 ? -1.548 7.566 6.503 1.00 93.25 98 VAL A CA 1
ATOM 810 C C . VAL A 1 98 ? -0.478 8.048 5.520 1.00 93.25 98 VAL A C 1
ATOM 812 O O . VAL A 1 98 ? 0.684 7.675 5.653 1.00 93.25 98 VAL A O 1
ATOM 815 N N . LEU A 1 99 ? -0.821 8.930 4.573 1.00 94.06 99 LEU A N 1
ATOM 816 C CA . LEU A 1 99 ? 0.156 9.533 3.656 1.00 94.06 99 LEU A CA 1
ATOM 817 C C . LEU A 1 99 ? 1.214 10.369 4.390 1.00 94.06 99 LEU A C 1
ATOM 819 O O . LEU A 1 99 ? 2.390 10.308 4.026 1.00 94.06 99 LEU A O 1
ATOM 823 N N . GLY A 1 100 ? 0.820 11.121 5.421 1.00 92.75 100 GLY A N 1
ATOM 824 C CA . GLY A 1 100 ? 1.743 11.871 6.275 1.00 92.75 100 GLY A CA 1
ATOM 825 C C . GLY A 1 100 ? 2.737 10.948 6.978 1.00 92.75 100 GLY A C 1
ATOM 826 O O . GLY A 1 100 ? 3.946 11.175 6.910 1.00 92.75 100 GLY A O 1
ATOM 827 N N . PHE A 1 101 ? 2.243 9.851 7.558 1.00 93.12 101 PHE A N 1
ATOM 828 C CA . PHE A 1 101 ? 3.086 8.808 8.141 1.00 93.12 101 PHE A CA 1
ATOM 829 C C . PHE A 1 101 ? 4.043 8.198 7.107 1.00 93.12 101 PHE A C 1
ATOM 831 O O . PHE A 1 101 ? 5.259 8.244 7.297 1.00 93.12 101 PHE A O 1
ATOM 838 N N . VAL A 1 102 ? 3.522 7.708 5.978 1.00 92.94 102 VAL A N 1
ATOM 839 C CA . VAL A 1 102 ? 4.312 7.108 4.889 1.00 92.94 102 VAL A CA 1
ATOM 840 C C . VAL A 1 102 ? 5.413 8.053 4.407 1.00 92.94 102 VAL A C 1
ATOM 842 O O . VAL A 1 102 ? 6.540 7.617 4.182 1.00 92.94 102 VAL A O 1
ATOM 845 N N . SER A 1 103 ? 5.118 9.350 4.280 1.00 91.62 103 SER A N 1
ATOM 846 C CA . SER A 1 103 ? 6.095 10.354 3.850 1.00 91.62 103 SER A CA 1
ATOM 847 C C . SER A 1 103 ? 7.233 10.572 4.848 1.00 91.62 103 SER A C 1
ATOM 849 O O . SER A 1 103 ? 8.294 11.030 4.435 1.00 91.62 103 SER A O 1
ATOM 851 N N . SER A 1 104 ? 7.011 10.300 6.135 1.00 91.56 104 SER A N 1
ATOM 852 C CA . SER A 1 104 ? 8.042 10.394 7.177 1.00 91.56 104 SER A CA 1
ATOM 853 C C . SER A 1 104 ? 8.843 9.101 7.345 1.00 91.56 104 SER A C 1
ATOM 855 O O . SER A 1 104 ? 10.015 9.151 7.708 1.00 91.56 104 SER A O 1
ATOM 857 N N . ALA A 1 105 ? 8.220 7.951 7.073 1.00 90.94 105 ALA A N 1
ATOM 858 C CA . ALA A 1 105 ? 8.791 6.635 7.342 1.00 90.94 105 ALA A CA 1
ATOM 859 C C . ALA A 1 105 ? 9.560 6.038 6.152 1.00 90.94 105 ALA A C 1
ATOM 861 O O . ALA A 1 105 ? 10.477 5.241 6.354 1.00 90.94 105 ALA A O 1
ATOM 862 N N . LEU A 1 106 ? 9.204 6.392 4.912 1.00 90.19 106 LEU A N 1
ATOM 863 C CA . LEU A 1 106 ? 9.932 5.932 3.728 1.00 90.19 106 LEU A CA 1
ATOM 864 C C . LEU A 1 106 ? 11.130 6.840 3.404 1.00 90.19 106 LEU A C 1
ATOM 866 O O . LEU A 1 106 ? 11.039 8.061 3.548 1.00 90.19 106 LEU A O 1
ATOM 870 N N . PRO A 1 107 ? 12.243 6.272 2.900 1.00 86.81 107 PRO A N 1
ATOM 871 C CA . PRO A 1 107 ? 13.372 7.063 2.429 1.00 86.81 107 PRO A CA 1
ATOM 872 C C . PRO A 1 107 ? 12.973 7.939 1.235 1.00 86.81 107 PRO A C 1
ATOM 874 O O . PRO A 1 107 ? 12.142 7.563 0.407 1.00 86.81 107 PRO A O 1
ATOM 877 N N . ALA A 1 108 ? 13.619 9.101 1.105 1.00 82.81 108 ALA A N 1
ATOM 878 C CA . ALA A 1 108 ? 13.355 10.031 0.005 1.00 82.81 108 ALA A CA 1
ATOM 879 C C . ALA A 1 108 ? 13.720 9.456 -1.379 1.00 82.81 108 ALA A C 1
ATOM 881 O O . ALA A 1 108 ? 13.111 9.837 -2.380 1.00 82.81 108 ALA A O 1
ATOM 882 N N . THR A 1 109 ? 14.678 8.522 -1.430 1.00 84.94 109 THR A N 1
ATOM 883 C CA . THR A 1 109 ? 15.163 7.897 -2.666 1.00 84.94 109 THR A CA 1
ATOM 884 C C . THR A 1 109 ? 15.340 6.384 -2.472 1.00 84.94 109 THR A C 1
ATOM 886 O O . THR A 1 109 ? 1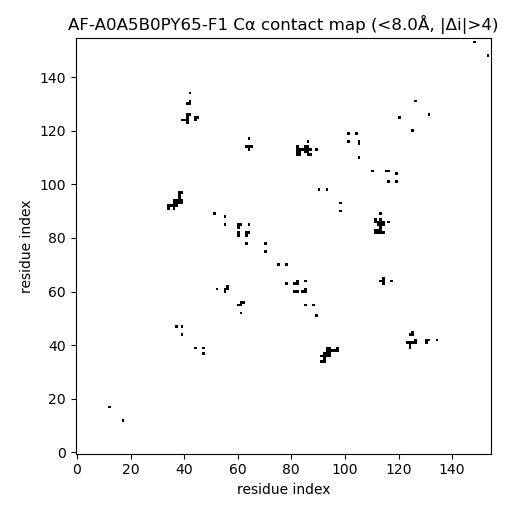6.045 5.990 -1.543 1.00 84.94 109 THR A O 1
ATOM 889 N N . PRO A 1 110 ? 14.767 5.536 -3.349 1.00 81.56 110 PRO A N 1
ATOM 890 C CA . PRO A 1 110 ? 13.809 5.885 -4.401 1.00 81.56 110 PRO A CA 1
ATOM 891 C C . PRO A 1 110 ? 12.449 6.296 -3.813 1.00 81.56 110 PRO A C 1
ATOM 893 O O . PRO A 1 110 ? 11.909 5.618 -2.942 1.00 81.56 110 PRO A O 1
ATOM 896 N N . ARG A 1 111 ? 11.882 7.402 -4.320 1.00 81.69 111 ARG A N 1
ATOM 897 C CA . ARG A 1 111 ? 10.616 7.969 -3.821 1.00 81.69 111 ARG A CA 1
ATOM 898 C C . ARG A 1 111 ? 9.416 7.050 -4.051 1.00 81.69 111 ARG A C 1
ATOM 900 O O . ARG A 1 111 ? 8.522 6.988 -3.209 1.00 81.69 111 ARG A O 1
ATOM 907 N N . PHE A 1 112 ? 9.390 6.392 -5.207 1.00 90.81 112 PHE A N 1
ATOM 908 C CA . PHE A 1 112 ? 8.359 5.439 -5.600 1.00 90.81 112 PHE A CA 1
ATOM 909 C C . PHE A 1 112 ? 8.867 4.041 -5.259 1.00 90.81 112 PHE A C 1
ATOM 911 O O . PHE A 1 112 ? 9.842 3.568 -5.838 1.00 90.81 112 PHE A O 1
ATOM 918 N N . ASN A 1 113 ? 8.263 3.420 -4.247 1.00 92.69 113 ASN A N 1
ATOM 919 C CA . ASN A 1 113 ? 8.685 2.110 -3.770 1.00 92.69 113 ASN A CA 1
ATOM 920 C C . ASN A 1 113 ? 7.488 1.317 -3.237 1.00 92.69 113 ASN A C 1
ATOM 922 O O . ASN A 1 113 ? 7.152 1.413 -2.055 1.00 92.69 113 ASN A O 1
ATOM 926 N N . GLY A 1 114 ? 6.839 0.545 -4.111 1.00 95.19 114 GLY A N 1
ATOM 927 C CA . GLY A 1 114 ? 5.642 -0.224 -3.770 1.00 95.19 114 GLY A CA 1
ATOM 928 C C . GLY A 1 114 ? 5.935 -1.296 -2.731 1.00 95.19 114 GLY A C 1
ATOM 929 O O . GLY A 1 114 ? 5.235 -1.385 -1.727 1.00 95.19 114 GLY A O 1
ATOM 930 N N . ARG A 1 115 ? 7.022 -2.055 -2.910 1.00 93.94 115 ARG A N 1
ATOM 931 C CA . ARG A 1 115 ? 7.448 -3.112 -1.981 1.00 93.94 115 ARG A CA 1
ATOM 932 C C . ARG A 1 115 ? 7.784 -2.554 -0.599 1.00 93.94 115 ARG A C 1
ATOM 934 O O . ARG A 1 115 ? 7.384 -3.131 0.410 1.00 93.94 115 ARG A O 1
ATOM 941 N N . GLY A 1 116 ? 8.484 -1.421 -0.544 1.00 93.62 116 GLY A N 1
ATOM 942 C CA . GLY A 1 116 ? 8.773 -0.715 0.707 1.00 93.62 116 GLY A CA 1
ATOM 943 C C . GLY A 1 116 ? 7.503 -0.233 1.407 1.00 93.62 116 GLY A C 1
ATOM 944 O O . GLY A 1 116 ? 7.327 -0.489 2.596 1.00 93.62 116 GLY A O 1
ATOM 945 N N . LEU A 1 117 ? 6.589 0.393 0.660 1.00 95.69 117 LEU A N 1
ATOM 946 C CA . LEU A 1 117 ? 5.286 0.823 1.166 1.00 95.69 117 LEU A CA 1
ATOM 947 C C . LEU A 1 117 ? 4.468 -0.358 1.708 1.00 95.69 117 LEU A C 1
ATOM 949 O O . LEU A 1 117 ? 3.950 -0.285 2.816 1.00 95.69 117 LEU A O 1
ATOM 953 N N . TRP A 1 118 ? 4.392 -1.463 0.966 1.00 95.75 118 TRP A N 1
ATOM 954 C CA . TRP A 1 118 ? 3.647 -2.660 1.359 1.00 95.75 118 TRP A CA 1
ATOM 955 C C . TRP A 1 118 ? 4.152 -3.250 2.678 1.00 95.75 118 TRP A C 1
ATOM 957 O O . TRP A 1 118 ? 3.365 -3.496 3.593 1.00 95.75 118 TRP A O 1
ATOM 967 N N . LYS A 1 119 ? 5.477 -3.409 2.809 1.00 93.44 119 LYS A N 1
ATOM 968 C CA . LYS A 1 119 ? 6.117 -3.884 4.045 1.00 93.44 119 LYS A CA 1
ATOM 969 C C . LYS A 1 119 ? 5.882 -2.929 5.212 1.00 93.44 119 LYS A C 1
ATOM 971 O O . LYS A 1 119 ? 5.588 -3.389 6.310 1.00 93.44 119 LYS A O 1
ATOM 976 N N . LEU A 1 120 ? 5.975 -1.620 4.974 1.00 94.00 120 LEU A N 1
ATOM 977 C CA . LEU A 1 120 ? 5.722 -0.600 5.989 1.00 94.00 120 LEU A CA 1
ATOM 978 C C . LEU A 1 120 ? 4.283 -0.680 6.516 1.00 94.00 120 LEU A C 1
ATOM 980 O O . LEU A 1 120 ? 4.079 -0.713 7.725 1.00 94.00 120 LEU A O 1
ATOM 984 N N . LEU A 1 121 ? 3.292 -0.752 5.622 1.00 94.38 121 LEU A N 1
ATOM 985 C CA . LEU A 1 121 ? 1.884 -0.841 6.010 1.00 94.38 121 LEU A CA 1
ATOM 986 C C . LEU A 1 121 ? 1.585 -2.144 6.762 1.00 94.38 121 LEU A C 1
ATOM 988 O O . LEU A 1 121 ? 0.940 -2.086 7.806 1.00 94.38 121 LEU A O 1
ATOM 992 N N . LYS A 1 122 ? 2.096 -3.294 6.289 1.00 91.88 122 LYS A N 1
ATOM 993 C CA . LYS A 1 122 ? 1.980 -4.571 7.018 1.00 91.88 122 LYS A CA 1
ATOM 994 C C . LYS A 1 122 ? 2.608 -4.452 8.411 1.00 91.88 122 LYS A C 1
ATOM 996 O O . LYS A 1 122 ? 1.955 -4.767 9.394 1.00 91.88 122 LYS A O 1
ATOM 1001 N N . SER A 1 123 ? 3.826 -3.923 8.519 1.00 90.56 123 SER A N 1
ATOM 1002 C CA . SER A 1 123 ? 4.510 -3.769 9.811 1.00 90.56 123 SER A CA 1
ATOM 1003 C C . SER A 1 123 ? 3.784 -2.835 10.782 1.00 90.56 123 SER A C 1
ATOM 1005 O O . SER A 1 123 ? 3.874 -3.04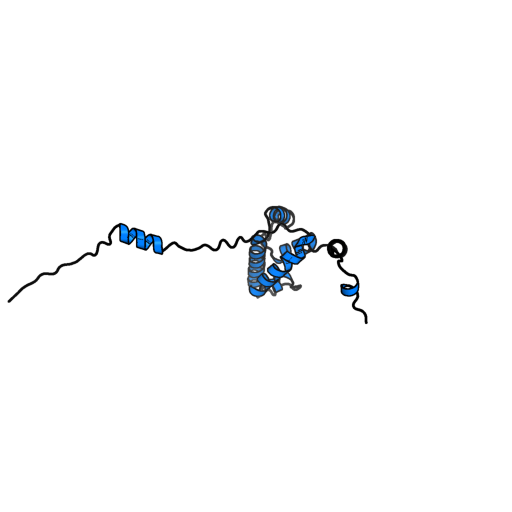2 11.987 1.00 90.56 123 SER A O 1
ATOM 1007 N N . GLN A 1 124 ? 3.121 -1.793 10.279 1.00 90.69 124 GLN A N 1
ATOM 1008 C CA . GLN A 1 124 ? 2.455 -0.793 11.113 1.00 90.69 124 GLN A CA 1
ATOM 1009 C C . GLN A 1 124 ? 1.045 -1.223 11.538 1.00 90.69 124 GLN A C 1
ATOM 1011 O O . GLN A 1 124 ? 0.594 -0.856 12.622 1.00 90.69 124 GLN A O 1
ATOM 1016 N N . TYR A 1 125 ? 0.331 -1.951 10.676 1.00 90.06 125 TYR A N 1
ATOM 1017 C CA . TYR A 1 125 ? -1.114 -2.142 10.810 1.00 90.06 125 TYR A CA 1
ATOM 1018 C C . TYR A 1 125 ? -1.579 -3.597 10.778 1.00 90.06 125 TYR A C 1
ATOM 1020 O O . TYR A 1 125 ? -2.737 -3.832 11.097 1.00 90.06 125 TYR A O 1
ATOM 1028 N N . ALA A 1 126 ? -0.740 -4.586 10.454 1.00 84.62 126 ALA A N 1
ATOM 1029 C CA . ALA A 1 126 ? -1.170 -5.990 10.487 1.00 84.62 126 ALA A CA 1
ATOM 1030 C C . ALA A 1 126 ? -1.543 -6.488 11.897 1.00 84.62 126 ALA A C 1
ATOM 1032 O O . ALA A 1 126 ? -2.043 -7.602 12.031 1.00 84.62 126 ALA A O 1
ATOM 1033 N N . GLY A 1 127 ? -1.343 -5.655 12.927 1.00 65.88 127 GLY A N 1
ATOM 1034 C CA . GLY A 1 127 ? -1.444 -6.056 14.319 1.00 65.88 127 GLY A CA 1
ATOM 1035 C C . GLY A 1 127 ? -0.305 -7.008 14.675 1.00 65.88 127 GLY A C 1
ATOM 1036 O O . GLY A 1 127 ? 0.293 -7.656 13.816 1.00 65.88 127 GLY A O 1
ATOM 1037 N N . ASP A 1 128 ? 0.022 -7.098 15.954 1.00 62.91 128 ASP A N 1
ATOM 1038 C CA . ASP A 1 128 ? 0.640 -8.324 16.441 1.00 62.91 128 ASP A CA 1
ATOM 1039 C C . ASP A 1 128 ? -0.448 -9.405 16.611 1.00 62.91 128 ASP A C 1
ATOM 1041 O O . ASP A 1 128 ? -1.653 -9.145 16.491 1.00 62.91 128 ASP A O 1
ATOM 1045 N N . ASP A 1 129 ? -0.025 -10.634 16.900 1.00 62.44 129 ASP A N 1
ATOM 1046 C CA . ASP A 1 129 ? -0.924 -11.742 17.243 1.00 62.44 129 ASP A CA 1
ATOM 1047 C C . ASP A 1 129 ? -1.928 -11.330 18.348 1.00 62.44 129 ASP A C 1
ATOM 1049 O O . ASP A 1 129 ? -3.113 -11.654 18.287 1.00 62.44 129 ASP A O 1
ATOM 1053 N N . LEU A 1 130 ? -1.498 -10.477 19.286 1.00 59.56 130 LEU A N 1
ATOM 1054 C CA . LEU A 1 130 ? -2.316 -9.951 20.380 1.00 59.56 130 LEU A CA 1
ATOM 1055 C C . LEU A 1 130 ? -3.430 -9.002 19.908 1.00 59.56 130 LEU A C 1
ATOM 1057 O O . LEU A 1 130 ? -4.528 -9.029 20.458 1.00 59.56 130 LEU A O 1
ATOM 1061 N N . THR A 1 131 ? -3.204 -8.185 18.885 1.00 62.22 131 THR A N 1
ATOM 1062 C CA . THR A 1 131 ? -4.199 -7.254 18.329 1.00 62.22 131 THR A CA 1
ATOM 1063 C C . THR A 1 131 ? -5.287 -8.008 17.569 1.00 62.22 131 THR A C 1
ATOM 1065 O O . THR A 1 131 ? -6.476 -7.707 17.711 1.00 62.22 131 THR A O 1
ATOM 1068 N N . SER A 1 132 ? -4.889 -9.040 16.821 1.00 64.06 132 SER A N 1
ATOM 1069 C CA . SER A 1 132 ? -5.819 -9.963 16.161 1.00 64.06 132 SER A CA 1
ATOM 1070 C C . SER A 1 132 ? -6.647 -10.740 17.189 1.00 64.06 132 SER A C 1
ATOM 1072 O O . SER A 1 132 ? -7.872 -10.802 17.074 1.00 64.06 132 SER A O 1
ATOM 1074 N N . GLN A 1 133 ? -6.009 -11.250 18.246 1.00 68.94 133 GLN A N 1
ATOM 1075 C CA . GLN A 1 133 ? -6.687 -11.917 19.362 1.00 68.94 133 GLN A CA 1
ATOM 1076 C C . GLN A 1 133 ? -7.623 -10.978 20.126 1.00 68.94 133 GLN A C 1
ATOM 1078 O O . GLN A 1 133 ? -8.737 -11.370 20.459 1.00 68.94 133 GLN A O 1
ATOM 1083 N N . THR A 1 134 ? -7.216 -9.731 20.369 1.00 69.62 134 THR A N 1
ATOM 1084 C CA . THR A 1 134 ? -8.031 -8.735 21.082 1.00 69.62 134 THR A CA 1
ATOM 1085 C C . THR A 1 134 ? -9.244 -8.329 20.256 1.00 69.62 134 THR A C 1
ATOM 1087 O O . THR A 1 134 ? -10.336 -8.221 20.800 1.00 69.62 134 THR A O 1
ATOM 1090 N N . THR A 1 135 ? -9.091 -8.178 18.939 1.00 70.94 135 THR A N 1
ATOM 1091 C CA . THR A 1 135 ? -10.218 -7.901 18.035 1.00 70.94 135 THR A CA 1
ATOM 1092 C C . THR A 1 135 ? -11.185 -9.082 17.981 1.00 70.94 135 THR A C 1
ATOM 1094 O O . THR A 1 135 ? -12.395 -8.891 18.072 1.00 7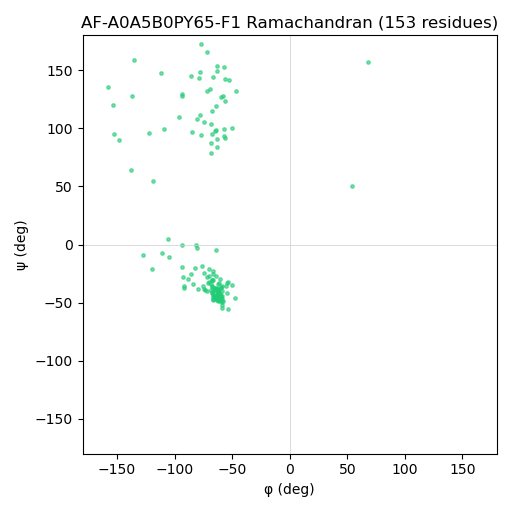0.94 135 THR A O 1
ATOM 1097 N N . ALA A 1 136 ? -10.671 -10.312 17.880 1.00 72.56 136 ALA A N 1
ATOM 1098 C CA . ALA A 1 136 ? -11.497 -11.515 17.925 1.00 72.56 136 ALA A CA 1
ATOM 1099 C C . ALA A 1 136 ? -12.224 -11.662 19.275 1.00 72.56 136 ALA A C 1
ATOM 1101 O O . ALA A 1 136 ? -13.395 -12.035 19.306 1.00 72.56 136 ALA A O 1
ATOM 1102 N N . LEU A 1 137 ? -11.556 -11.328 20.385 1.00 78.38 137 LEU A N 1
ATOM 1103 C CA . LEU A 1 137 ? -12.143 -11.328 21.723 1.00 78.38 137 LEU A CA 1
ATOM 1104 C C . LEU A 1 137 ? -13.220 -10.248 21.873 1.00 78.38 137 LEU A C 1
ATOM 1106 O O . LEU A 1 137 ? -14.288 -10.542 22.393 1.00 78.38 137 LEU A O 1
ATOM 1110 N N . ASP A 1 138 ? -12.975 -9.026 21.406 1.00 80.62 138 ASP A N 1
ATOM 1111 C CA . ASP A 1 138 ? -13.945 -7.925 21.441 1.00 80.62 138 ASP A CA 1
ATOM 1112 C C . ASP A 1 138 ? -15.210 -8.273 20.642 1.00 80.62 138 ASP A C 1
ATOM 1114 O O . ASP A 1 138 ? -16.332 -8.158 21.140 1.00 80.62 138 ASP A O 1
ATOM 1118 N N . GLN A 1 139 ? -15.033 -8.833 19.441 1.00 79.88 139 GLN A N 1
ATOM 1119 C CA . GLN A 1 139 ? -16.134 -9.357 18.634 1.00 79.88 139 GLN A CA 1
ATOM 1120 C C . GLN A 1 139 ? -16.888 -10.478 19.352 1.00 79.88 139 GLN A C 1
ATOM 1122 O O . GLN A 1 139 ? -18.117 -10.481 19.343 1.00 79.88 139 GLN A O 1
ATOM 1127 N N . PHE A 1 140 ? -16.172 -11.406 19.994 1.00 78.88 140 PHE A N 1
ATOM 1128 C CA . PHE A 1 140 ? -16.774 -12.483 20.775 1.00 78.88 140 PHE A CA 1
ATOM 1129 C C . PHE A 1 140 ? -17.580 -11.952 21.970 1.00 78.88 140 PHE A C 1
ATOM 1131 O O . PHE A 1 140 ? -18.696 -12.408 22.203 1.00 78.88 140 PHE A O 1
ATOM 1138 N N . LEU A 1 141 ? -17.056 -10.968 22.704 1.00 79.94 141 LEU A N 1
ATOM 1139 C CA . LEU A 1 141 ? -17.724 -10.357 23.856 1.00 79.94 141 LEU A CA 1
ATOM 1140 C C . LEU A 1 141 ? -18.976 -9.567 23.457 1.00 79.94 141 LEU A C 1
ATOM 1142 O O . LEU A 1 141 ? -19.930 -9.497 24.231 1.00 79.94 141 LEU A O 1
ATOM 1146 N N . HIS A 1 142 ? -18.996 -8.999 22.252 1.00 82.44 142 HIS A N 1
ATOM 1147 C CA . HIS A 1 142 ? -20.154 -8.293 21.708 1.00 82.44 142 HIS A CA 1
ATOM 1148 C C . HIS A 1 142 ? -21.231 -9.209 21.106 1.00 82.44 142 HIS A C 1
ATOM 1150 O O . HIS A 1 142 ? -22.300 -8.721 20.721 1.00 82.44 142 HIS A O 1
ATOM 1156 N N . LEU A 1 143 ? -21.016 -10.528 21.064 1.00 77.75 143 LEU A N 1
ATOM 1157 C CA . LEU A 1 143 ? -22.067 -11.473 20.703 1.00 77.75 143 LEU A CA 1
ATOM 1158 C C . LEU A 1 143 ? -23.148 -11.486 21.790 1.00 77.75 143 LEU A C 1
ATOM 1160 O O . LEU A 1 143 ? -22.933 -11.907 22.925 1.00 77.75 143 LEU A O 1
ATOM 1164 N N . SER A 1 144 ? -24.355 -11.053 21.424 1.00 71.62 144 SER A N 1
ATOM 1165 C CA . SER A 1 144 ? -25.530 -11.255 22.268 1.00 71.62 144 SER A CA 1
ATOM 1166 C C . SER A 1 144 ? -26.050 -12.677 22.066 1.00 71.62 144 SER A C 1
ATOM 1168 O O . SER A 1 144 ? -26.600 -13.029 21.023 1.00 71.62 144 SER A O 1
ATOM 1170 N N . PHE A 1 145 ? -25.847 -13.528 23.070 1.00 69.75 145 PHE A N 1
ATOM 1171 C CA . PHE A 1 145 ? -26.364 -14.891 23.043 1.00 69.75 145 PHE A CA 1
ATOM 1172 C C . PHE A 1 145 ? -27.855 -14.878 23.368 1.00 69.75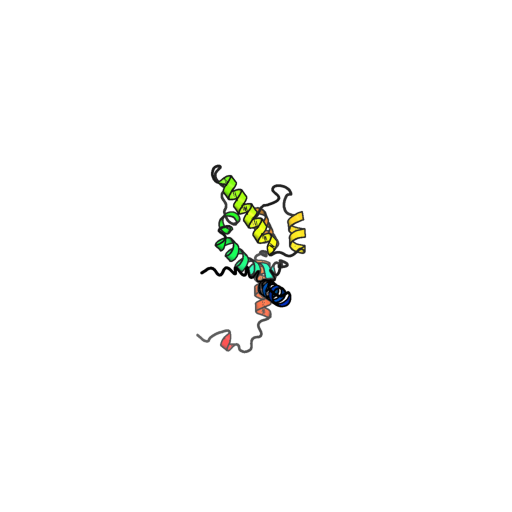 145 PHE A C 1
ATOM 1174 O O . PHE A 1 145 ? -28.260 -14.601 24.494 1.00 69.75 145 PHE A O 1
ATOM 1181 N N . SER A 1 146 ? -28.681 -15.197 22.376 1.00 69.31 146 SER A N 1
ATOM 1182 C CA . SER A 1 146 ? -30.124 -15.360 22.559 1.00 69.31 146 SER A CA 1
ATOM 1183 C C . SER A 1 146 ? -30.506 -16.773 23.018 1.00 69.31 146 SER A C 1
ATOM 1185 O O . SER A 1 146 ? -31.531 -16.935 23.674 1.00 69.31 146 SER A O 1
ATOM 1187 N N . CYS A 1 147 ? -29.695 -17.799 22.716 1.00 67.00 147 CYS A N 1
ATOM 1188 C CA . CYS A 1 147 ? -29.933 -19.176 23.157 1.00 67.00 147 CYS A CA 1
ATOM 1189 C C . CYS A 1 147 ? -28.653 -20.035 23.155 1.00 67.00 147 CYS A C 1
ATOM 1191 O O . CYS A 1 147 ? -27.883 -20.038 22.192 1.00 67.00 147 CYS A O 1
ATOM 1193 N N . ILE A 1 148 ? -28.453 -20.816 24.223 1.00 70.44 148 ILE A N 1
ATOM 1194 C CA . ILE A 1 148 ? -27.312 -21.734 24.390 1.00 70.44 148 ILE A CA 1
ATOM 1195 C C . ILE A 1 148 ? -27.381 -22.942 23.441 1.00 70.44 148 ILE A C 1
ATOM 1197 O O . ILE A 1 148 ? -26.344 -23.401 22.968 1.00 70.44 148 ILE A O 1
ATOM 1201 N N . ALA A 1 149 ? -28.586 -23.413 23.101 1.00 69.19 149 ALA A N 1
ATOM 1202 C CA . ALA A 1 149 ? -28.781 -24.571 22.219 1.00 69.19 149 ALA A CA 1
ATOM 1203 C C . ALA A 1 149 ? -28.316 -24.316 20.771 1.00 69.19 149 ALA A C 1
ATOM 1205 O O . ALA A 1 149 ? -28.005 -25.252 20.044 1.00 69.19 149 ALA A O 1
ATOM 1206 N N . THR A 1 150 ? -28.241 -23.048 20.357 1.00 66.62 150 THR A N 1
ATOM 1207 C CA . THR A 1 150 ? -27.656 -22.618 19.075 1.00 66.62 150 THR A CA 1
ATOM 1208 C C . THR A 1 150 ? -26.134 -22.498 19.111 1.00 66.62 150 THR A C 1
ATOM 1210 O O . THR A 1 150 ? -25.508 -22.502 18.056 1.00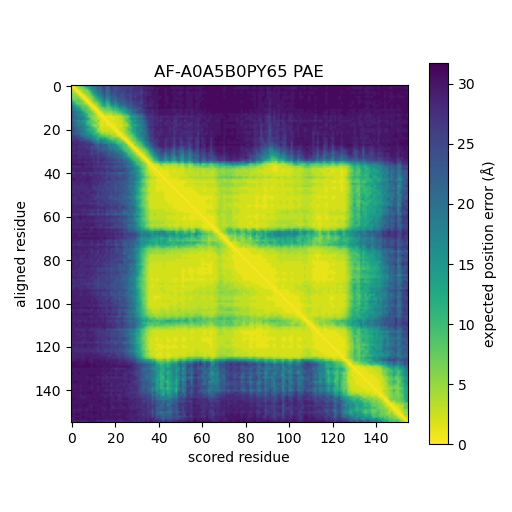 66.62 150 THR A O 1
ATOM 1213 N N . PHE A 1 151 ? -25.538 -22.367 20.299 1.00 66.62 151 PHE A N 1
ATOM 1214 C CA . PHE A 1 151 ? -24.095 -22.176 20.464 1.00 66.62 151 PHE A CA 1
ATOM 1215 C C . PHE A 1 151 ? -23.348 -23.503 20.640 1.00 66.62 151 PHE A C 1
ATOM 1217 O O . PHE A 1 151 ? -22.245 -23.663 20.127 1.00 66.62 151 PHE A O 1
ATOM 1224 N N . ILE A 1 152 ? -23.966 -24.470 21.319 1.00 74.62 152 ILE A N 1
ATOM 1225 C CA . ILE A 1 152 ? -23.452 -25.835 21.454 1.00 74.62 152 ILE A CA 1
ATOM 1226 C C . ILE A 1 152 ? -24.532 -26.773 20.908 1.00 74.62 152 ILE A C 1
ATOM 1228 O O . ILE A 1 152 ? -25.470 -27.096 21.643 1.00 74.62 152 ILE A O 1
ATOM 1232 N N . PRO A 1 153 ? -24.453 -27.191 19.631 1.00 58.16 153 PRO A N 1
ATOM 1233 C CA . PRO A 1 153 ? -25.355 -28.205 19.108 1.00 58.16 153 PRO A CA 1
ATOM 1234 C C . PRO A 1 153 ? -25.166 -29.477 19.934 1.00 58.16 153 PRO A C 1
ATOM 1236 O O . PRO A 1 153 ? -24.034 -29.927 20.123 1.00 58.16 153 PRO A O 1
ATOM 1239 N N . ALA A 1 154 ? -26.256 -30.031 20.464 1.00 64.94 154 ALA A N 1
ATOM 1240 C CA . ALA A 1 154 ? -26.199 -31.332 21.116 1.00 64.94 154 ALA A CA 1
ATOM 1241 C C . ALA A 1 154 ? -25.676 -32.368 20.105 1.00 64.94 154 ALA A C 1
ATOM 1243 O O . ALA A 1 154 ? -26.177 -32.425 18.980 1.00 64.94 154 ALA A O 1
ATOM 1244 N N . VAL A 1 155 ? -24.640 -33.113 20.508 1.00 58.75 155 VAL A N 1
ATOM 1245 C CA . VAL A 1 155 ? -24.083 -34.254 19.760 1.00 58.75 155 VAL A CA 1
ATOM 1246 C C . VAL A 1 155 ? -25.123 -35.361 19.655 1.00 58.75 155 VAL A C 1
ATOM 1248 O O . VAL A 1 155 ? -25.770 -35.640 20.691 1.00 58.75 155 VAL A O 1
#

Solvent-accessible surface area (backbone atoms only — not comparable to full-atom values): 9524 Å² total; per-residue (Å²): 133,91,84,89,80,89,78,87,77,81,84,74,73,49,71,66,57,51,51,51,58,54,60,69,73,65,73,75,75,71,76,75,72,72,69,70,44,39,76,79,37,52,92,47,29,69,72,53,44,56,63,49,51,55,52,30,48,76,68,73,32,42,64,68,50,70,50,86,76,80,69,54,87,90,45,37,68,64,49,53,50,45,31,31,51,41,27,57,60,55,58,63,48,42,20,71,69,50,49,54,49,50,66,72,73,49,63,81,76,69,69,64,40,17,38,60,49,51,52,50,50,47,74,74,20,63,46,56,76,64,49,52,49,48,51,54,47,52,55,58,70,66,54,81,80,87,54,66,68,81,75,53,71,84,129

pLDDT: mean 77.49, std 18.31, range [32.5, 96.44]

Organism: NCBI:txid56615

Mean predicted aligned error: 15.86 Å

Secondary structure (DSSP, 8-state):
--------------HHHHHHHHHHT------------B---HHHHHHHHHHHHHHHHHTT-HHHHH--SPPPTTTHHHHHHHHHHHHHHHHHTB-HHHHHHHHHHS-SSSS--HHHHHHHHHHHHS--HHHHHHHHHHHHHT---S-GGGTS---

Radius of gyration: 28.74 Å; Cα contacts (8 Å, |Δi|>4): 91; chains: 1; bounding box: 54×62×98 Å

Nearest PDB structures (foldseek):
  1lvf-assembly1_A  TM=1.968E-01  e=4.778E+00  Rattus norvegicus